Protein AF-A0A166NM04-F1 (afdb_monomer_lite)

Radius of gyration: 24.48 Å; chains: 1; bounding box: 67×48×53 Å

pLDDT: mean 70.07, std 20.93, range [27.73, 93.56]

Secondary structure (DSSP, 8-state):
--HHHHHHHHHHHHHHHHTT----HHHHHHHHHHHHHTTTPPPPPTTHHHHHHHHHHHHHHHHHHHHHHHHHHHHHT--GGGTT---SSS------TT----------S-PPP------------

Sequence (125 aa):
MTIIEEIVILERIIDLIDRGFPLRLNDVRDMADCLLNERDATRVRPRWAENFRALAKDLAIIQGWFTLIQNTIAKYGILDCNIYNFDETRFLIGMLSHAKVVTTSNCRKRPRMKQPGNCEWVSVI

Structure (mmCIF, N/CA/C/O backbone):
data_AF-A0A166NM04-F1
#
_entry.id   AF-A0A166NM04-F1
#
loop_
_atom_site.group_PDB
_atom_site.id
_atom_site.type_symbol
_atom_site.label_atom_id
_atom_site.label_alt_id
_atom_site.label_comp_id
_atom_site.label_asym_id
_atom_site.label_entity_id
_atom_site.label_seq_id
_atom_site.pdbx_PDB_ins_code
_atom_site.Cartn_x
_atom_site.Cartn_y
_atom_site.Cartn_z
_atom_site.occupancy
_atom_site.B_iso_or_equiv
_atom_site.auth_seq_id
_atom_site.auth_comp_id
_atom_site.auth_asym_id
_atom_site.auth_atom_id
_atom_site.pdbx_PDB_model_num
ATOM 1 N N . MET A 1 1 ? 6.025 -0.224 -13.623 1.00 84.12 1 MET A N 1
ATOM 2 C CA . MET A 1 1 ? 5.257 -0.468 -12.396 1.00 84.12 1 MET A CA 1
ATOM 3 C C . MET A 1 1 ? 4.042 0.436 -12.395 1.00 84.12 1 MET A C 1
ATOM 5 O O . MET A 1 1 ? 4.189 1.629 -12.638 1.00 84.12 1 MET A O 1
ATOM 9 N N . THR A 1 2 ? 2.867 -0.146 -12.208 1.00 88.06 2 THR A N 1
ATOM 10 C CA . THR A 1 2 ? 1.562 0.517 -12.127 1.00 88.06 2 THR A CA 1
ATOM 11 C C . THR A 1 2 ? 1.041 0.488 -10.691 1.00 88.06 2 THR A C 1
ATOM 13 O O . THR A 1 2 ? 1.461 -0.348 -9.899 1.00 88.06 2 THR A O 1
ATOM 16 N N . ILE A 1 3 ? 0.084 1.364 -10.369 1.00 81.88 3 ILE A N 1
ATOM 17 C CA . ILE A 1 3 ? -0.525 1.441 -9.028 1.00 81.88 3 ILE A CA 1
ATOM 18 C C . ILE A 1 3 ? -1.168 0.102 -8.624 1.00 81.88 3 ILE A C 1
ATOM 20 O O . ILE A 1 3 ? -1.070 -0.303 -7.472 1.00 81.88 3 ILE A O 1
ATOM 24 N N . ILE A 1 4 ? -1.790 -0.613 -9.569 1.00 86.44 4 ILE A N 1
ATOM 25 C CA . ILE A 1 4 ? -2.421 -1.916 -9.302 1.00 86.44 4 ILE A CA 1
ATOM 26 C C . ILE A 1 4 ? -1.365 -2.965 -8.931 1.00 86.44 4 ILE A C 1
ATOM 28 O O . ILE A 1 4 ? -1.536 -3.678 -7.949 1.00 86.44 4 ILE A O 1
ATOM 32 N N . GLU A 1 5 ? -0.255 -3.036 -9.671 1.00 87.31 5 GLU A N 1
ATOM 33 C CA . GLU A 1 5 ? 0.856 -3.947 -9.353 1.00 87.31 5 GLU A CA 1
ATOM 34 C C . GLU A 1 5 ? 1.464 -3.629 -7.981 1.00 87.31 5 GLU A C 1
ATOM 36 O O . GLU A 1 5 ? 1.758 -4.538 -7.212 1.00 87.31 5 GLU A O 1
ATOM 41 N N . GLU A 1 6 ? 1.600 -2.344 -7.638 1.00 85.88 6 GLU A N 1
ATOM 42 C CA . GLU A 1 6 ? 2.067 -1.925 -6.312 1.00 85.88 6 GLU A CA 1
ATOM 43 C C . GLU A 1 6 ? 1.117 -2.385 -5.200 1.00 85.88 6 GLU A C 1
ATOM 45 O O . GLU A 1 6 ? 1.589 -2.907 -4.192 1.00 85.88 6 GLU A O 1
ATOM 50 N N . ILE A 1 7 ? -0.202 -2.270 -5.393 1.00 85.38 7 ILE A N 1
ATOM 51 C CA . ILE A 1 7 ? -1.207 -2.761 -4.435 1.00 85.38 7 ILE A CA 1
ATOM 52 C C . ILE A 1 7 ? -1.105 -4.279 -4.260 1.00 85.38 7 ILE A C 1
ATOM 54 O O . ILE A 1 7 ? -1.048 -4.750 -3.127 1.00 85.38 7 ILE A O 1
ATOM 58 N N . VAL A 1 8 ? -1.008 -5.040 -5.354 1.00 89.69 8 VAL A N 1
ATOM 59 C CA . VAL A 1 8 ? -0.869 -6.508 -5.303 1.00 89.69 8 VAL A CA 1
ATOM 60 C C . VAL A 1 8 ? 0.385 -6.918 -4.525 1.00 89.69 8 VAL A C 1
ATOM 62 O O . VAL A 1 8 ? 0.344 -7.836 -3.703 1.00 89.69 8 VAL A O 1
ATOM 65 N N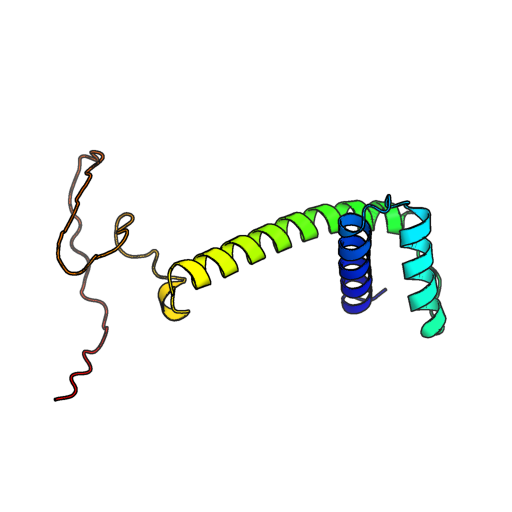 . ILE A 1 9 ? 1.503 -6.216 -4.733 1.00 89.00 9 ILE A N 1
ATOM 66 C CA . ILE A 1 9 ? 2.736 -6.457 -3.975 1.00 89.00 9 ILE A CA 1
ATOM 67 C C . ILE A 1 9 ? 2.525 -6.146 -2.486 1.00 89.00 9 ILE A C 1
ATOM 69 O O . ILE A 1 9 ? 2.980 -6.914 -1.641 1.00 89.00 9 ILE A O 1
ATOM 73 N N . LEU A 1 10 ? 1.829 -5.060 -2.138 1.00 87.19 10 LEU A N 1
ATOM 74 C CA . LEU A 1 10 ? 1.552 -4.711 -0.739 1.00 87.19 10 LEU A CA 1
ATOM 75 C C . LEU A 1 10 ? 0.674 -5.747 -0.039 1.00 87.19 10 LEU A C 1
ATOM 77 O O . LEU A 1 10 ? 1.016 -6.173 1.064 1.00 87.19 10 LEU A O 1
ATOM 81 N N . GLU A 1 11 ? -0.404 -6.193 -0.679 1.00 86.94 11 GLU A N 1
ATOM 82 C CA . GLU A 1 11 ? -1.275 -7.244 -0.140 1.00 86.94 11 GLU A CA 1
ATOM 83 C C . GLU A 1 11 ? -0.494 -8.537 0.102 1.00 86.94 11 GLU A C 1
ATOM 85 O O . GLU A 1 11 ? -0.600 -9.152 1.166 1.00 86.94 11 GLU A O 1
ATOM 90 N N . ARG A 1 12 ? 0.378 -8.910 -0.842 1.00 88.25 12 ARG A N 1
ATOM 91 C CA . ARG A 1 12 ? 1.241 -10.080 -0.688 1.00 88.25 12 ARG A CA 1
ATOM 92 C C . ARG A 1 12 ? 2.235 -9.929 0.462 1.00 88.25 12 ARG A C 1
ATOM 94 O O . ARG A 1 12 ? 2.500 -10.898 1.168 1.00 88.25 12 ARG A O 1
ATOM 101 N N . ILE A 1 13 ? 2.792 -8.739 0.666 1.00 86.38 13 ILE A N 1
ATOM 102 C CA . ILE A 1 13 ? 3.705 -8.471 1.784 1.00 86.38 13 ILE A CA 1
ATOM 103 C C . ILE A 1 13 ? 2.980 -8.583 3.124 1.00 86.38 13 ILE A C 1
ATOM 105 O O . ILE A 1 13 ? 3.537 -9.163 4.054 1.00 86.38 13 ILE A O 1
ATOM 109 N N . ILE A 1 14 ? 1.756 -8.061 3.225 1.00 83.88 14 ILE A N 1
ATOM 110 C CA . ILE A 1 14 ? 0.939 -8.161 4.440 1.00 83.88 14 ILE A CA 1
ATOM 111 C C . ILE A 1 14 ? 0.665 -9.633 4.773 1.00 83.88 14 ILE A C 1
ATOM 113 O O . ILE A 1 14 ? 0.922 -10.041 5.903 1.00 83.88 14 ILE A O 1
ATOM 117 N N . ASP A 1 15 ? 0.254 -10.442 3.789 1.00 86.19 15 ASP A N 1
ATOM 118 C CA . ASP A 1 15 ? 0.071 -11.897 3.946 1.00 86.19 15 ASP A CA 1
ATOM 119 C C . ASP A 1 15 ? 1.351 -12.592 4.441 1.00 86.19 15 ASP A C 1
ATOM 121 O O . ASP A 1 15 ? 1.321 -13.408 5.361 1.00 86.19 15 ASP A O 1
ATOM 125 N N . LEU A 1 16 ? 2.509 -12.249 3.870 1.00 84.50 16 LEU A N 1
ATOM 126 C CA . LEU A 1 16 ? 3.785 -12.839 4.281 1.00 84.50 16 LEU A CA 1
ATOM 127 C C . LEU A 1 16 ? 4.167 -12.469 5.719 1.00 84.50 16 LEU A C 1
ATOM 129 O O . LEU A 1 16 ? 4.651 -13.332 6.454 1.00 84.50 16 LEU A O 1
ATOM 133 N N . ILE A 1 17 ? 3.937 -11.217 6.123 1.00 81.81 17 ILE A N 1
ATOM 134 C CA . ILE A 1 17 ? 4.196 -10.746 7.488 1.00 81.81 17 ILE A CA 1
ATOM 135 C C . ILE A 1 17 ? 3.264 -11.444 8.484 1.00 81.81 17 ILE A C 1
ATOM 137 O O . ILE A 1 17 ? 3.744 -11.914 9.515 1.00 81.81 17 ILE A O 1
ATOM 141 N N . ASP A 1 18 ? 1.970 -11.553 8.173 1.00 84.06 18 ASP A N 1
ATOM 142 C CA . ASP A 1 18 ? 0.977 -12.218 9.030 1.00 84.06 18 ASP A CA 1
ATOM 143 C C . ASP A 1 18 ? 1.314 -13.703 9.242 1.00 84.06 18 ASP A C 1
ATOM 145 O O . ASP A 1 18 ? 1.226 -14.243 10.344 1.00 84.06 18 ASP A O 1
ATOM 149 N N . ARG A 1 19 ? 1.850 -14.349 8.202 1.00 88.44 19 ARG A N 1
ATOM 150 C CA . ARG A 1 19 ? 2.339 -15.734 8.250 1.00 88.44 19 ARG A CA 1
ATOM 151 C C . ARG A 1 19 ? 3.700 -15.896 8.939 1.00 88.44 19 ARG A C 1
ATOM 153 O O . ARG A 1 19 ? 4.199 -17.018 9.031 1.00 88.44 19 ARG A O 1
ATOM 160 N N . GLY A 1 20 ? 4.314 -14.810 9.409 1.00 87.31 20 GLY A N 1
ATOM 161 C CA . GLY A 1 20 ? 5.584 -14.821 10.136 1.00 87.31 20 GLY A CA 1
ATOM 162 C C . GLY A 1 20 ? 6.833 -14.938 9.256 1.00 87.31 20 GLY A C 1
ATOM 163 O O . GLY A 1 20 ? 7.915 -15.226 9.771 1.00 87.31 20 GLY A O 1
ATOM 164 N N . PHE A 1 21 ? 6.723 -14.718 7.942 1.00 83.25 21 PHE A N 1
ATOM 165 C CA . PHE A 1 21 ? 7.883 -14.719 7.052 1.00 83.25 21 PHE A CA 1
ATOM 166 C C . PHE A 1 21 ? 8.598 -13.357 7.076 1.00 83.25 21 PHE A C 1
ATOM 168 O O . PHE A 1 21 ? 7.964 -12.312 6.910 1.00 83.25 21 PHE A O 1
ATOM 175 N N . PRO A 1 22 ? 9.932 -13.328 7.254 1.00 78.94 22 PRO A N 1
ATOM 176 C CA . PRO A 1 22 ? 10.682 -12.079 7.270 1.00 78.94 22 PRO A CA 1
ATOM 177 C C . PRO A 1 22 ? 10.776 -11.473 5.865 1.00 78.94 22 PRO A C 1
ATOM 179 O O . PRO A 1 22 ? 11.284 -12.104 4.942 1.00 78.94 22 PRO A O 1
ATOM 182 N N . LEU A 1 23 ? 10.355 -10.216 5.722 1.00 79.81 23 LEU A N 1
ATOM 183 C CA . LEU A 1 23 ? 10.414 -9.476 4.462 1.00 79.81 23 LEU A CA 1
ATOM 184 C C . LEU A 1 23 ? 11.859 -9.090 4.099 1.00 79.81 23 LEU A C 1
ATOM 186 O O . LEU A 1 23 ? 12.453 -8.234 4.766 1.00 79.81 23 LEU A O 1
ATOM 190 N N . ARG A 1 24 ? 12.420 -9.650 3.018 1.00 85.81 24 ARG A N 1
ATOM 191 C CA . ARG A 1 24 ? 13.709 -9.198 2.463 1.00 85.81 24 ARG A CA 1
ATOM 192 C C . ARG A 1 24 ? 13.483 -8.245 1.291 1.00 85.81 24 ARG A C 1
ATOM 194 O O . ARG A 1 24 ? 12.560 -8.411 0.502 1.00 85.81 24 ARG A O 1
ATOM 201 N N . LEU A 1 25 ? 14.363 -7.250 1.148 1.00 86.00 25 LEU A N 1
ATOM 202 C CA . LEU A 1 25 ? 14.299 -6.285 0.037 1.00 86.00 25 LEU A CA 1
ATOM 203 C C . LEU A 1 25 ? 14.441 -6.959 -1.335 1.00 86.00 25 LEU A C 1
ATOM 205 O O . LEU A 1 25 ? 13.825 -6.507 -2.296 1.00 86.00 25 LEU A O 1
ATOM 209 N N . ASN A 1 26 ? 15.224 -8.040 -1.410 1.00 87.69 26 ASN A N 1
ATOM 210 C CA . ASN A 1 26 ? 15.353 -8.830 -2.632 1.00 87.69 26 ASN A CA 1
ATOM 211 C C . ASN A 1 26 ? 14.032 -9.515 -2.987 1.00 87.69 26 ASN A C 1
ATOM 213 O O . ASN A 1 26 ? 13.619 -9.411 -4.129 1.00 87.69 26 ASN A O 1
ATOM 217 N N . ASP A 1 27 ? 13.315 -10.082 -2.014 1.00 87.12 27 ASP A N 1
ATOM 218 C CA . ASP A 1 27 ? 12.030 -10.744 -2.272 1.00 87.12 27 ASP A CA 1
ATOM 219 C C . ASP A 1 27 ? 11.002 -9.755 -2.848 1.00 87.12 27 ASP A C 1
ATOM 221 O O . ASP A 1 27 ? 10.296 -10.065 -3.802 1.00 87.12 27 ASP A O 1
ATOM 225 N N . VAL A 1 28 ? 10.957 -8.525 -2.319 1.00 88.81 28 VAL A N 1
ATOM 226 C CA . VAL A 1 28 ? 10.082 -7.449 -2.831 1.00 88.81 28 VAL A CA 1
ATOM 227 C C . VAL A 1 28 ? 10.451 -7.061 -4.261 1.00 88.81 28 VAL A C 1
ATOM 229 O O . VAL A 1 28 ? 9.578 -6.815 -5.094 1.00 88.81 28 VAL A O 1
ATOM 232 N N . ARG A 1 29 ? 11.752 -6.998 -4.554 1.00 91.25 29 ARG A N 1
ATOM 233 C CA . ARG A 1 29 ? 12.251 -6.719 -5.899 1.00 91.25 29 ARG A CA 1
ATOM 234 C C . ARG A 1 29 ? 11.920 -7.852 -6.866 1.00 91.25 29 ARG A C 1
ATOM 236 O O . ARG A 1 29 ? 11.500 -7.569 -7.980 1.00 91.25 29 ARG A O 1
ATOM 243 N N . ASP A 1 30 ? 12.079 -9.096 -6.438 1.00 90.44 30 ASP A N 1
ATOM 244 C CA . ASP A 1 30 ? 11.815 -10.272 -7.259 1.00 90.44 30 ASP A CA 1
ATOM 245 C C . ASP A 1 30 ? 10.320 -10.374 -7.582 1.00 90.44 30 ASP A C 1
ATOM 247 O O . ASP A 1 30 ? 9.968 -10.587 -8.735 1.00 90.44 30 ASP A O 1
ATOM 251 N N . MET A 1 31 ? 9.431 -10.105 -6.616 1.00 90.25 31 MET A N 1
ATOM 252 C CA . MET A 1 31 ? 7.981 -10.012 -6.862 1.00 90.25 31 MET A CA 1
ATOM 253 C C . MET A 1 31 ? 7.646 -8.951 -7.916 1.00 90.25 31 MET A C 1
ATOM 255 O O . MET A 1 31 ? 6.848 -9.193 -8.821 1.00 90.25 31 MET A O 1
ATOM 259 N N . ALA A 1 32 ? 8.276 -7.782 -7.814 1.00 91.62 32 ALA A N 1
ATOM 260 C CA . ALA A 1 32 ? 8.109 -6.705 -8.776 1.00 91.62 32 ALA A CA 1
ATOM 261 C C . ALA A 1 32 ? 8.628 -7.072 -10.172 1.00 91.62 32 ALA A C 1
ATOM 263 O O . ALA A 1 32 ? 7.951 -6.825 -11.169 1.00 91.62 32 ALA A O 1
ATOM 264 N N . ASP A 1 33 ? 9.813 -7.674 -10.249 1.00 93.56 33 ASP A N 1
ATOM 265 C CA . ASP A 1 33 ? 10.415 -8.104 -11.507 1.00 93.56 33 ASP A CA 1
ATOM 266 C C . ASP A 1 33 ? 9.618 -9.253 -12.147 1.00 93.56 33 ASP A C 1
ATOM 268 O O . ASP A 1 33 ? 9.485 -9.267 -13.368 1.00 93.56 33 ASP A O 1
ATOM 272 N N . CYS A 1 34 ? 9.020 -10.158 -11.360 1.00 91.19 34 CYS A N 1
ATOM 273 C CA . CYS A 1 34 ? 8.094 -11.185 -11.850 1.00 91.19 34 CYS A CA 1
ATOM 274 C C . CYS A 1 34 ? 6.873 -10.565 -12.543 1.00 91.19 34 CYS A C 1
ATOM 276 O O . CYS A 1 34 ? 6.603 -10.902 -13.693 1.00 91.19 34 CYS A O 1
ATOM 278 N N . LEU A 1 35 ? 6.190 -9.618 -11.890 1.00 91.00 35 LEU A N 1
ATOM 279 C CA . LEU A 1 35 ? 5.013 -8.945 -12.459 1.00 91.00 35 LEU A CA 1
ATOM 280 C C . LEU A 1 35 ? 5.350 -8.150 -13.728 1.00 91.00 35 LEU A C 1
ATOM 282 O O . LEU A 1 35 ? 4.581 -8.132 -14.687 1.00 91.00 35 LEU A O 1
ATOM 286 N N . LEU A 1 36 ? 6.516 -7.499 -13.759 1.00 91.81 36 LEU A N 1
ATOM 287 C CA . LEU A 1 36 ? 6.966 -6.768 -14.944 1.00 91.81 36 LEU A CA 1
ATOM 288 C C . LEU A 1 36 ? 7.322 -7.717 -16.089 1.00 91.81 36 LEU A C 1
ATOM 290 O O . LEU A 1 36 ? 6.975 -7.438 -17.234 1.00 91.81 36 LEU A O 1
ATOM 294 N N . ASN A 1 37 ? 7.960 -8.846 -15.785 1.00 92.31 37 ASN A N 1
ATOM 295 C CA . ASN A 1 37 ? 8.315 -9.852 -16.779 1.00 92.31 37 ASN A CA 1
ATOM 296 C C . ASN A 1 37 ? 7.077 -10.516 -17.401 1.00 92.31 37 ASN A C 1
ATOM 298 O O . ASN A 1 37 ? 7.080 -10.790 -18.593 1.00 92.31 37 ASN A O 1
ATOM 302 N N . GLU A 1 38 ? 5.998 -10.713 -16.638 1.00 90.81 38 GLU A N 1
ATOM 303 C CA . GLU A 1 38 ? 4.712 -11.202 -17.168 1.00 90.81 38 GLU A CA 1
ATOM 304 C C . GLU A 1 38 ? 4.084 -10.266 -18.215 1.00 90.81 38 GLU A C 1
ATOM 306 O O . GLU A 1 38 ? 3.258 -10.698 -19.018 1.00 90.81 38 GLU A O 1
ATOM 311 N N . ARG A 1 39 ? 4.477 -8.988 -18.231 1.00 88.50 39 ARG A N 1
ATOM 312 C CA . ARG A 1 39 ? 3.979 -7.971 -19.168 1.00 88.50 39 ARG A CA 1
ATOM 313 C C . ARG A 1 39 ? 5.023 -7.524 -20.193 1.00 88.50 39 ARG A C 1
ATOM 315 O O . ARG A 1 39 ? 4.840 -6.468 -20.800 1.00 88.50 39 ARG A O 1
ATOM 322 N N . ASP A 1 40 ? 6.118 -8.272 -20.344 1.00 90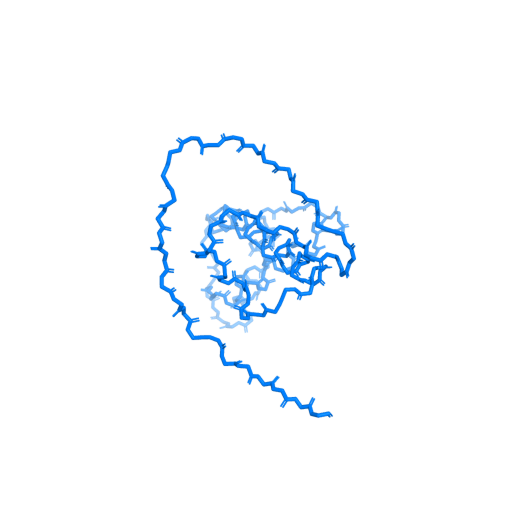.19 40 ASP A N 1
ATOM 323 C CA . ASP A 1 40 ? 7.272 -7.911 -21.182 1.00 90.19 40 ASP A CA 1
ATOM 324 C C . ASP A 1 40 ? 7.828 -6.500 -20.884 1.00 90.19 40 ASP A C 1
ATOM 326 O O . ASP A 1 40 ? 8.301 -5.775 -21.764 1.00 90.19 40 ASP A O 1
ATOM 330 N N . ALA A 1 41 ? 7.769 -6.079 -19.618 1.00 90.62 41 ALA A N 1
ATOM 331 C CA . ALA A 1 41 ? 8.259 -4.785 -19.162 1.00 90.62 41 ALA A CA 1
ATOM 332 C C . ALA A 1 41 ? 9.669 -4.876 -18.559 1.00 90.62 41 ALA A C 1
ATOM 334 O O . ALA A 1 41 ? 10.110 -5.897 -18.031 1.00 90.62 41 ALA A O 1
ATOM 335 N N . THR A 1 42 ? 10.391 -3.755 -18.594 1.00 90.94 42 THR A N 1
ATOM 336 C CA . THR A 1 42 ? 11.730 -3.653 -18.005 1.00 90.94 42 THR A CA 1
ATOM 337 C C . THR A 1 42 ? 11.684 -3.780 -16.483 1.00 90.94 42 THR A C 1
ATOM 339 O O . THR A 1 42 ? 10.829 -3.175 -15.838 1.00 90.94 42 THR A O 1
ATOM 342 N N . ARG A 1 43 ? 12.671 -4.487 -15.918 1.00 90.25 43 ARG A N 1
ATOM 343 C CA . ARG A 1 43 ? 12.897 -4.649 -14.471 1.00 90.25 43 ARG A CA 1
ATOM 344 C C . ARG A 1 43 ? 12.926 -3.334 -13.690 1.00 90.25 43 ARG A C 1
ATOM 346 O O . ARG A 1 43 ? 13.276 -2.273 -14.220 1.00 90.25 43 ARG A O 1
ATOM 353 N N . VAL A 1 44 ? 12.638 -3.416 -12.392 1.00 90.31 44 VAL A N 1
ATOM 354 C CA . VAL A 1 44 ? 12.660 -2.257 -11.496 1.00 90.31 44 VAL A CA 1
ATOM 355 C C . VAL A 1 44 ? 14.070 -1.699 -11.284 1.00 90.31 44 VAL A C 1
ATOM 357 O O . VAL A 1 44 ? 15.090 -2.393 -11.348 1.00 90.31 44 VAL A O 1
ATOM 360 N N . ARG A 1 45 ? 14.131 -0.396 -10.983 1.00 89.56 45 ARG A N 1
ATOM 361 C CA . ARG A 1 45 ? 15.387 0.300 -10.668 1.00 89.56 45 ARG A CA 1
ATOM 362 C C . ARG A 1 45 ? 16.016 -0.250 -9.374 1.00 89.56 45 ARG A C 1
ATOM 364 O O . ARG A 1 45 ? 15.279 -0.631 -8.468 1.00 89.56 45 ARG A O 1
ATOM 371 N N . PRO A 1 46 ? 17.353 -0.193 -9.205 1.00 81.88 46 PRO A N 1
ATOM 372 C CA . PRO A 1 46 ? 18.039 -0.783 -8.047 1.00 81.88 46 PRO A CA 1
ATOM 373 C C . PRO A 1 46 ? 17.539 -0.319 -6.669 1.00 81.88 46 PRO A C 1
ATOM 375 O O . PRO A 1 46 ? 17.496 -1.117 -5.743 1.00 81.88 46 PRO A O 1
ATOM 378 N N . ARG A 1 47 ? 17.126 0.951 -6.537 1.00 87.44 47 ARG A N 1
ATOM 379 C CA . ARG A 1 47 ? 16.602 1.537 -5.284 1.00 87.44 47 ARG A CA 1
ATOM 380 C C . ARG A 1 47 ? 15.079 1.480 -5.156 1.00 87.44 47 ARG A C 1
ATOM 382 O O . ARG A 1 47 ? 14.513 2.060 -4.235 1.00 87.44 47 ARG A O 1
ATOM 389 N N . TRP A 1 48 ? 14.393 0.828 -6.093 1.00 90.25 48 TRP A N 1
ATOM 390 C CA . TRP A 1 48 ? 12.934 0.800 -6.097 1.00 90.25 48 TRP A CA 1
ATOM 391 C C . TRP A 1 48 ? 12.383 0.109 -4.845 1.00 90.25 48 TRP A C 1
ATOM 393 O O . TRP A 1 48 ? 11.520 0.680 -4.194 1.00 90.25 48 TRP A O 1
ATOM 403 N N . ALA A 1 49 ? 12.943 -1.036 -4.437 1.00 87.38 49 ALA A N 1
ATOM 404 C CA . ALA A 1 49 ? 12.483 -1.768 -3.251 1.00 87.38 49 ALA A CA 1
ATOM 405 C C . ALA A 1 49 ? 12.671 -0.978 -1.938 1.00 87.38 49 ALA A C 1
ATOM 407 O O . ALA A 1 49 ? 11.848 -1.077 -1.029 1.00 87.38 49 ALA A O 1
ATOM 408 N N . GLU A 1 50 ? 13.724 -0.160 -1.836 1.00 87.31 50 GLU A N 1
ATOM 409 C CA . GLU A 1 50 ? 13.960 0.718 -0.680 1.00 87.31 50 GLU A CA 1
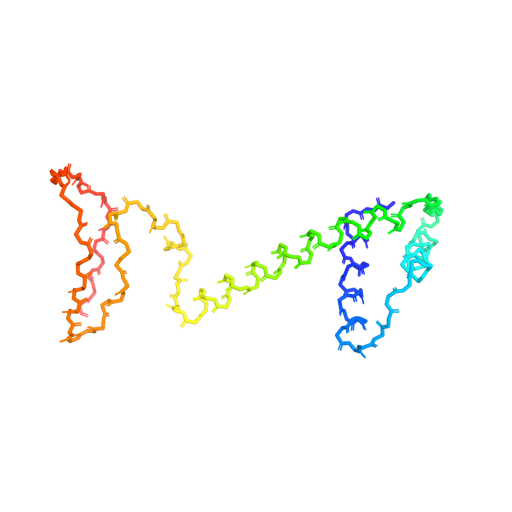ATOM 410 C C . GLU A 1 50 ? 12.902 1.824 -0.594 1.00 87.31 50 GLU A C 1
ATOM 412 O O . GLU A 1 50 ? 12.299 2.026 0.462 1.00 87.31 50 GLU A O 1
ATOM 417 N N . ASN A 1 51 ? 12.636 2.494 -1.721 1.00 86.69 51 ASN A N 1
ATOM 418 C CA . ASN A 1 51 ? 11.605 3.527 -1.818 1.00 86.69 51 ASN A CA 1
ATOM 419 C C . ASN A 1 51 ? 10.210 2.941 -1.579 1.00 86.69 51 ASN A C 1
ATOM 421 O O . ASN A 1 51 ? 9.409 3.509 -0.841 1.00 86.69 51 ASN A O 1
ATOM 425 N N . PHE A 1 52 ? 9.945 1.773 -2.159 1.00 85.81 52 PHE A N 1
ATOM 426 C CA . PHE A 1 52 ? 8.698 1.050 -1.987 1.00 85.81 52 PHE A CA 1
ATOM 427 C C . PHE A 1 52 ? 8.482 0.667 -0.525 1.00 85.81 52 PHE A C 1
ATOM 429 O O . PHE A 1 52 ? 7.402 0.889 -0.002 1.00 85.81 52 PHE A O 1
ATOM 436 N N . ARG A 1 53 ? 9.509 0.189 0.191 1.00 83.69 53 ARG A N 1
ATOM 437 C CA . ARG A 1 53 ? 9.408 -0.096 1.631 1.00 83.69 53 ARG A CA 1
ATOM 438 C C . ARG A 1 53 ? 9.046 1.144 2.453 1.00 83.69 53 ARG A C 1
ATOM 440 O O . ARG A 1 53 ? 8.341 1.008 3.450 1.00 83.69 53 ARG A O 1
ATOM 447 N N . ALA A 1 54 ? 9.559 2.320 2.095 1.00 84.75 54 ALA A N 1
ATOM 448 C CA . ALA A 1 54 ? 9.192 3.561 2.773 1.00 84.75 54 ALA A CA 1
ATOM 449 C C . ALA A 1 54 ? 7.705 3.886 2.550 1.00 84.75 54 ALA A C 1
ATOM 451 O O . ALA A 1 54 ? 6.973 4.041 3.521 1.00 84.75 54 ALA A O 1
ATOM 452 N N . LEU A 1 55 ? 7.247 3.851 1.294 1.00 79.56 55 LEU A N 1
ATOM 453 C CA . LEU A 1 55 ? 5.845 4.084 0.923 1.00 79.56 55 LEU A CA 1
ATOM 454 C C . LEU A 1 55 ? 4.886 3.034 1.515 1.00 79.56 55 LEU A C 1
ATOM 456 O O . LEU A 1 55 ? 3.803 3.367 1.986 1.00 79.56 55 LEU A O 1
ATOM 460 N N . ALA A 1 56 ? 5.298 1.766 1.535 1.00 77.31 56 ALA A N 1
ATOM 461 C CA . ALA A 1 56 ? 4.532 0.638 2.057 1.00 77.31 56 ALA A CA 1
ATOM 462 C C . ALA A 1 56 ? 4.242 0.771 3.553 1.00 77.31 56 ALA A C 1
ATOM 464 O O . ALA A 1 56 ? 3.163 0.399 4.005 1.00 77.31 56 ALA A O 1
ATOM 465 N N . LYS A 1 57 ? 5.193 1.302 4.333 1.00 75.12 57 LYS A N 1
ATOM 466 C CA . LYS A 1 57 ? 4.984 1.564 5.763 1.00 75.12 57 LYS A CA 1
ATOM 467 C C . LYS A 1 57 ? 3.896 2.604 5.976 1.00 75.12 57 LYS A C 1
ATOM 469 O O . LYS A 1 57 ? 3.021 2.391 6.810 1.00 75.12 57 LYS A O 1
ATOM 474 N N . ASP A 1 58 ? 3.940 3.683 5.205 1.00 79.75 58 ASP A N 1
ATOM 475 C CA . ASP A 1 58 ? 2.929 4.731 5.279 1.00 79.75 58 ASP A CA 1
ATOM 476 C C . ASP A 1 58 ? 1.562 4.178 4.864 1.00 79.75 58 ASP A C 1
ATOM 478 O O . ASP A 1 58 ? 0.574 4.386 5.569 1.00 79.75 58 ASP A O 1
ATOM 482 N N . LEU A 1 59 ? 1.502 3.380 3.789 1.00 77.31 59 LEU A N 1
ATOM 483 C CA . LEU A 1 59 ? 0.243 2.789 3.342 1.00 77.31 59 LEU A CA 1
ATOM 484 C C . LEU A 1 59 ? -0.316 1.760 4.330 1.00 77.31 59 LEU A C 1
ATOM 486 O O . LEU A 1 59 ? -1.517 1.770 4.569 1.00 77.31 59 LEU A O 1
ATOM 490 N N . ALA A 1 60 ? 0.517 0.921 4.950 1.00 76.56 60 ALA A N 1
ATOM 491 C CA . ALA A 1 60 ? 0.071 -0.040 5.961 1.00 76.56 60 ALA A CA 1
ATOM 492 C C . ALA A 1 60 ? -0.515 0.662 7.199 1.00 76.56 60 ALA A C 1
ATOM 494 O O . ALA A 1 60 ? -1.533 0.229 7.738 1.00 76.56 60 ALA A O 1
ATOM 495 N N . ILE A 1 61 ? 0.086 1.780 7.625 1.00 77.81 61 ILE A N 1
ATOM 496 C CA . ILE A 1 61 ? -0.450 2.613 8.711 1.00 77.81 61 ILE A CA 1
ATOM 497 C C . ILE A 1 61 ? -1.805 3.200 8.305 1.00 77.81 61 ILE A C 1
ATOM 499 O O . ILE A 1 61 ? -2.766 3.127 9.073 1.00 77.81 61 ILE A O 1
ATOM 503 N N . ILE A 1 62 ? -1.897 3.745 7.091 1.00 75.31 62 ILE A N 1
ATOM 504 C CA . ILE A 1 62 ? -3.130 4.328 6.556 1.00 75.31 62 ILE A CA 1
ATOM 505 C C . ILE A 1 62 ? -4.230 3.260 6.434 1.00 75.31 62 ILE A C 1
ATOM 507 O O . ILE A 1 62 ? -5.350 3.482 6.890 1.00 75.31 62 ILE A O 1
ATOM 511 N N . GLN A 1 63 ? -3.923 2.078 5.897 1.00 81.19 63 GLN A N 1
ATOM 512 C CA . GLN A 1 63 ? -4.851 0.948 5.790 1.00 81.19 63 GLN A CA 1
ATOM 513 C C . GLN A 1 63 ? -5.305 0.440 7.162 1.00 81.19 63 GLN A C 1
ATOM 515 O O . GLN A 1 63 ? -6.496 0.188 7.359 1.00 81.19 63 GLN A O 1
ATOM 520 N N . GLY A 1 64 ? -4.393 0.345 8.134 1.00 81.75 64 GLY A N 1
ATOM 521 C CA . GLY A 1 64 ? -4.739 0.016 9.516 1.00 81.75 64 GLY A CA 1
ATOM 522 C C . GLY A 1 64 ? -5.702 1.039 10.124 1.00 81.75 64 GLY A C 1
ATOM 523 O O . GLY A 1 64 ? -6.669 0.669 10.790 1.00 81.75 64 GLY A O 1
ATOM 524 N N . TRP A 1 65 ? -5.497 2.325 9.833 1.00 80.00 65 TRP A N 1
ATOM 525 C CA . TRP A 1 65 ? -6.387 3.400 10.269 1.00 80.00 65 TRP A CA 1
ATOM 526 C C . TRP A 1 65 ? -7.780 3.304 9.625 1.00 80.00 65 TRP A C 1
ATOM 528 O O . TRP A 1 65 ? -8.788 3.390 10.327 1.00 80.00 65 TRP A O 1
ATOM 538 N N . PHE A 1 66 ? -7.857 3.034 8.317 1.00 79.12 66 PHE A N 1
ATOM 539 C CA . PHE A 1 66 ? -9.132 2.796 7.629 1.00 79.12 66 PHE A CA 1
ATOM 540 C C . PHE A 1 66 ? -9.867 1.567 8.172 1.00 79.12 66 PHE A C 1
ATOM 542 O O . PHE A 1 66 ? -11.073 1.628 8.406 1.00 79.12 66 PHE A O 1
ATOM 549 N N . THR A 1 67 ? -9.142 0.484 8.452 1.00 86.06 67 THR A N 1
ATOM 550 C CA . THR A 1 67 ? -9.704 -0.735 9.053 1.00 86.06 67 THR A CA 1
ATOM 551 C C . THR A 1 67 ? -10.294 -0.445 10.434 1.00 86.06 67 THR A C 1
ATOM 553 O O . THR A 1 67 ? -11.406 -0.867 10.746 1.00 86.06 67 THR A O 1
ATOM 556 N N . LEU A 1 68 ? -9.588 0.331 11.264 1.00 83.25 68 LEU A N 1
ATOM 557 C CA . LEU A 1 68 ? -10.084 0.761 12.573 1.00 83.25 68 LEU A CA 1
ATOM 558 C C . LEU A 1 68 ? -11.387 1.561 12.446 1.00 83.25 68 LEU A C 1
ATOM 560 O O . LEU A 1 68 ? -12.328 1.339 13.213 1.00 83.25 68 LEU A O 1
ATOM 564 N N . ILE A 1 69 ? -11.450 2.478 11.481 1.00 78.81 69 ILE A N 1
ATOM 565 C CA . ILE A 1 69 ? -12.650 3.275 11.215 1.00 78.81 69 ILE A CA 1
ATOM 566 C C . ILE A 1 69 ? -13.807 2.384 10.785 1.00 78.81 69 ILE A C 1
ATOM 568 O O . ILE A 1 69 ? -14.876 2.483 11.378 1.00 78.81 69 ILE A O 1
ATOM 572 N N . GLN A 1 70 ? -13.599 1.479 9.831 1.00 82.50 70 GLN A N 1
ATOM 573 C CA . GLN A 1 70 ? -14.636 0.548 9.381 1.00 82.50 70 GLN A CA 1
ATOM 574 C C . GLN A 1 70 ? -15.146 -0.333 10.527 1.00 82.50 70 GLN A C 1
ATOM 576 O O . GLN A 1 70 ? -16.353 -0.463 10.714 1.00 82.50 70 GLN A O 1
ATOM 581 N N . ASN A 1 71 ? -14.246 -0.852 11.364 1.00 84.81 71 ASN A N 1
ATOM 582 C CA . ASN A 1 71 ? -14.616 -1.613 12.557 1.00 84.81 71 ASN A CA 1
ATOM 583 C C . ASN A 1 71 ? -15.415 -0.771 13.559 1.00 84.81 71 ASN A C 1
ATOM 585 O O . ASN A 1 71 ? -16.337 -1.273 14.194 1.00 84.81 71 ASN A O 1
ATOM 589 N N . THR A 1 72 ? -15.084 0.513 13.705 1.00 80.12 72 THR A N 1
ATOM 590 C CA . THR A 1 72 ? -15.799 1.449 14.586 1.00 80.12 72 THR A CA 1
ATOM 591 C C . THR A 1 72 ? -17.193 1.761 14.042 1.00 80.12 72 THR A C 1
ATOM 593 O O . THR A 1 72 ? -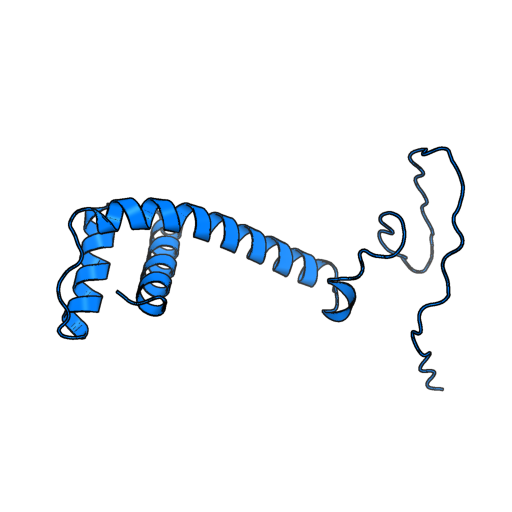18.166 1.713 14.793 1.00 80.12 72 THR A O 1
ATOM 596 N N . ILE A 1 73 ? -17.300 2.011 12.736 1.00 82.25 73 ILE A N 1
ATOM 597 C CA . ILE A 1 73 ? -18.563 2.208 12.019 1.00 82.25 73 ILE A CA 1
ATOM 598 C C . ILE A 1 73 ? -19.460 0.984 12.199 1.00 82.25 73 ILE A C 1
ATOM 600 O O . ILE A 1 73 ? -20.596 1.125 12.646 1.00 82.25 73 ILE A O 1
ATOM 604 N N . ALA A 1 74 ? -18.929 -0.214 11.951 1.00 85.88 74 ALA A N 1
ATOM 605 C CA . ALA A 1 74 ? -19.659 -1.466 12.109 1.00 85.88 74 ALA A CA 1
ATOM 606 C C . ALA A 1 74 ? -20.071 -1.719 13.569 1.00 85.88 74 ALA A C 1
ATOM 608 O O . ALA A 1 74 ? -21.216 -2.075 13.836 1.00 85.88 74 ALA A O 1
ATOM 609 N N . LYS A 1 75 ? -19.167 -1.485 14.531 1.00 87.00 75 LYS A N 1
ATOM 610 C CA . LYS A 1 75 ? -19.421 -1.696 15.965 1.00 87.00 75 LYS A CA 1
ATOM 611 C C . LYS A 1 75 ? -20.543 -0.813 16.505 1.00 87.00 75 LYS A C 1
ATOM 613 O O . LYS A 1 75 ? -21.301 -1.260 17.361 1.00 87.00 75 LYS A O 1
ATOM 618 N N . TYR A 1 76 ? -20.617 0.434 16.051 1.00 82.19 76 TYR A N 1
ATOM 619 C CA . TYR A 1 76 ? -21.601 1.402 16.539 1.00 82.19 76 TYR A CA 1
ATOM 620 C C . TYR A 1 76 ? -22.767 1.629 15.568 1.00 82.19 76 TYR A C 1
ATOM 622 O O . TYR A 1 76 ? -23.609 2.480 15.842 1.00 82.19 76 TYR A O 1
ATOM 630 N N . GLY A 1 77 ? -22.835 0.881 14.461 1.00 82.94 77 GLY A N 1
ATOM 631 C CA . GLY A 1 77 ? -23.892 1.019 13.456 1.00 82.94 77 GLY A CA 1
ATOM 632 C C . GLY A 1 77 ? -23.973 2.428 12.863 1.00 82.94 77 GLY A C 1
ATOM 633 O O . GLY A 1 77 ? -25.067 2.952 12.662 1.00 82.94 77 GLY A O 1
ATOM 634 N N . ILE A 1 78 ? -22.824 3.076 12.644 1.00 77.94 78 ILE A N 1
ATOM 635 C CA . ILE A 1 78 ? -22.770 4.441 12.111 1.00 77.94 78 ILE A CA 1
ATOM 636 C C . ILE A 1 78 ? -23.217 4.386 10.645 1.00 77.94 78 ILE A C 1
ATOM 638 O O . ILE A 1 78 ? -22.524 3.815 9.814 1.00 77.94 78 ILE A O 1
ATOM 642 N N . LEU A 1 79 ? -24.381 4.953 10.316 1.00 74.31 79 LEU A N 1
ATOM 643 C CA . LEU A 1 79 ? -24.782 5.106 8.913 1.00 74.31 79 LEU A CA 1
ATOM 644 C C . LEU A 1 79 ? -23.826 6.046 8.170 1.00 74.31 79 LEU A C 1
ATOM 646 O O . LEU A 1 79 ? -23.334 7.014 8.748 1.00 74.31 79 LEU A O 1
ATOM 650 N N . ASP A 1 80 ? -23.671 5.834 6.864 1.00 67.69 80 ASP A N 1
ATOM 651 C CA . ASP A 1 80 ? -22.834 6.675 6.001 1.00 67.69 80 ASP A CA 1
ATOM 652 C C . ASP A 1 80 ? -23.214 8.165 6.062 1.00 67.69 80 ASP A C 1
ATOM 654 O O . ASP A 1 80 ? -22.341 9.034 6.063 1.00 67.69 80 ASP A O 1
ATOM 658 N N . CYS A 1 81 ? -24.507 8.481 6.221 1.00 65.62 81 CYS A N 1
ATOM 659 C CA . CYS A 1 81 ? -24.987 9.856 6.406 1.00 65.62 81 CYS A CA 1
ATOM 660 C C . CYS A 1 81 ? -24.533 10.505 7.729 1.00 65.62 81 CYS A C 1
ATOM 662 O O . CYS A 1 81 ? -24.532 11.727 7.840 1.00 65.62 81 CYS A O 1
ATOM 664 N N . ASN A 1 82 ? -24.107 9.707 8.711 1.00 64.50 82 ASN A N 1
ATOM 665 C CA . ASN A 1 82 ? -23.625 10.162 10.014 1.00 64.50 82 ASN A CA 1
ATOM 666 C C . ASN A 1 82 ? -22.091 10.249 10.098 1.00 64.50 82 ASN A C 1
ATOM 668 O O . ASN A 1 82 ? -21.579 10.769 11.088 1.00 64.50 82 ASN A O 1
ATOM 672 N N . ILE A 1 83 ? -21.348 9.787 9.081 1.00 66.38 83 ILE A N 1
ATOM 673 C CA . ILE A 1 83 ? -19.871 9.823 9.063 1.00 66.38 83 ILE A CA 1
ATOM 674 C C . ILE A 1 83 ? -19.342 11.263 9.154 1.00 66.38 83 ILE A C 1
ATOM 676 O O . ILE A 1 83 ? -18.316 11.513 9.785 1.00 66.38 83 ILE A O 1
ATOM 680 N N . TYR A 1 84 ? -20.062 12.217 8.563 1.00 60.12 84 TYR A N 1
ATOM 681 C CA . TYR A 1 84 ? -19.674 13.629 8.507 1.00 60.12 84 TYR A CA 1
ATOM 682 C C . TYR A 1 84 ? -20.447 14.527 9.487 1.00 60.12 84 TYR A C 1
ATOM 684 O O . TYR A 1 84 ? -20.343 15.750 9.400 1.00 60.12 84 TYR A O 1
ATOM 692 N N . ASN A 1 85 ? -21.183 13.949 10.444 1.00 61.75 85 ASN A N 1
ATOM 693 C CA . ASN A 1 85 ? -21.973 14.689 11.433 1.00 61.75 85 ASN A CA 1
ATOM 694 C C . ASN A 1 85 ? -21.081 15.225 12.580 1.00 61.75 85 ASN A C 1
ATOM 696 O O . ASN A 1 85 ? -21.151 14.783 13.727 1.00 61.75 85 ASN A O 1
ATOM 700 N N . PHE A 1 86 ? -20.158 16.131 12.236 1.00 53.88 86 PHE A N 1
ATOM 701 C CA . PHE A 1 86 ? -19.228 16.811 13.154 1.00 53.88 86 PHE A CA 1
ATOM 702 C C . PHE A 1 86 ? -19.544 18.315 13.280 1.00 53.88 86 PHE A C 1
ATOM 704 O O . PHE A 1 86 ? -18.662 19.129 13.557 1.00 53.88 86 PHE A O 1
ATOM 711 N N . ASP A 1 87 ? -20.785 18.729 13.033 1.00 52.25 87 ASP A N 1
ATOM 712 C CA . ASP A 1 87 ? -21.186 20.139 12.944 1.00 52.25 87 ASP A CA 1
ATOM 713 C C . ASP A 1 87 ? -22.061 20.629 14.111 1.00 52.25 87 ASP A C 1
ATOM 715 O O . ASP A 1 87 ? -22.171 21.848 14.319 1.00 52.25 87 ASP A O 1
ATOM 719 N N . GLU A 1 88 ? -22.558 19.727 14.963 1.00 40.28 88 GLU A N 1
ATOM 720 C CA . GLU A 1 88 ? -23.365 20.085 16.132 1.00 40.28 88 GLU A CA 1
ATOM 721 C C . GLU A 1 88 ? -22.711 19.721 17.476 1.00 40.28 88 GLU A C 1
ATOM 723 O O . GLU A 1 88 ? -23.020 18.755 18.157 1.00 40.28 88 GLU A O 1
ATOM 728 N N . THR A 1 89 ? -21.824 20.622 17.903 1.00 44.00 89 THR A N 1
ATOM 729 C CA . THR A 1 89 ? -21.652 21.027 19.309 1.00 44.00 89 THR A CA 1
ATOM 730 C C . THR A 1 89 ? -21.400 19.912 20.341 1.00 44.00 89 THR A C 1
ATOM 732 O O . THR A 1 89 ? -22.259 19.625 21.165 1.00 44.00 89 THR A O 1
ATOM 735 N N . ARG A 1 90 ? -20.135 19.472 20.444 1.00 37.47 90 ARG A N 1
ATOM 736 C CA . ARG A 1 90 ? -19.582 18.615 21.524 1.00 37.47 90 ARG A CA 1
ATOM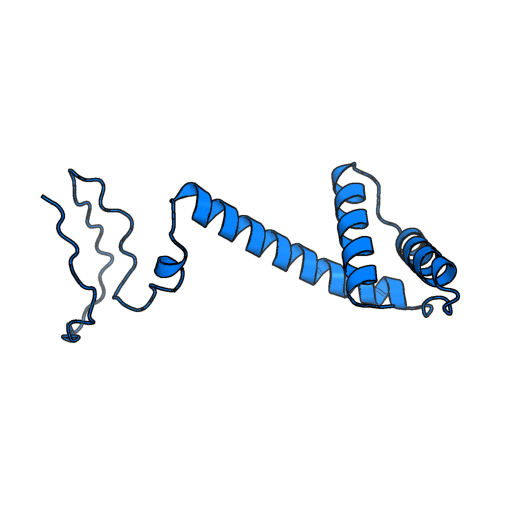 737 C C . ARG A 1 90 ? 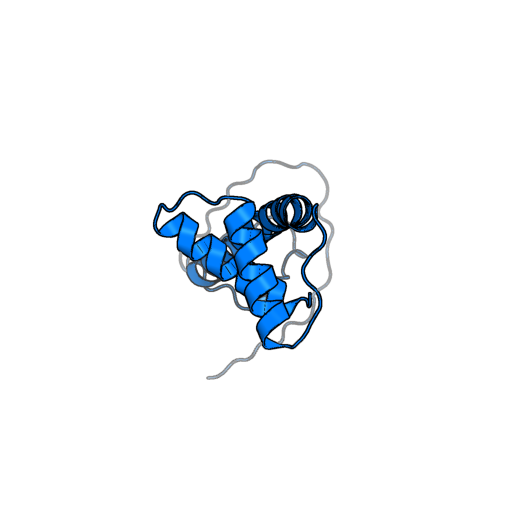-20.126 17.178 21.490 1.00 37.47 90 ARG A C 1
ATOM 739 O O . ARG A 1 90 ? -21.325 16.965 21.530 1.00 37.47 90 ARG A O 1
ATOM 746 N N . PHE A 1 91 ? -19.212 16.203 21.473 1.00 37.69 91 PHE A N 1
ATOM 747 C CA . PHE A 1 91 ? -19.478 14.756 21.475 1.00 37.69 91 PHE A CA 1
ATOM 748 C C . PHE A 1 91 ? -20.730 14.354 22.281 1.00 37.69 91 PHE A C 1
ATOM 750 O O . PHE A 1 91 ? -20.692 14.281 23.509 1.00 37.69 91 PHE A O 1
ATOM 757 N N . LEU A 1 92 ? -21.828 14.061 21.582 1.00 38.72 92 LEU A N 1
ATOM 758 C CA . LEU A 1 92 ? -22.999 13.379 22.125 1.00 38.72 92 LEU A CA 1
ATOM 759 C C . LEU A 1 92 ? -22.829 11.883 21.844 1.00 38.72 92 LEU A C 1
ATOM 761 O O . LEU A 1 92 ? -23.177 11.388 20.777 1.00 38.72 92 LEU A O 1
ATOM 765 N N . ILE A 1 93 ? -22.244 11.161 22.801 1.00 38.44 93 ILE A N 1
ATOM 766 C CA . ILE A 1 93 ? -22.216 9.694 22.784 1.00 38.44 93 ILE A CA 1
ATOM 767 C C . ILE A 1 93 ? -23.585 9.194 23.266 1.00 38.44 93 ILE A C 1
ATOM 769 O O . ILE A 1 93 ? -23.918 9.365 24.432 1.00 38.44 93 ILE A O 1
ATOM 773 N N . GLY A 1 94 ? -24.345 8.577 22.357 1.00 39.81 94 GLY A N 1
ATOM 774 C CA . GLY A 1 94 ? -25.388 7.577 22.624 1.00 39.81 94 GLY A CA 1
ATOM 775 C C . GLY A 1 94 ? -26.581 7.981 23.504 1.00 39.81 94 GLY A C 1
ATOM 776 O O . GLY A 1 94 ? -26.505 7.968 24.729 1.00 39.81 94 GLY A O 1
ATOM 777 N N . MET A 1 95 ? -27.753 8.172 22.890 1.00 33.38 95 MET A N 1
ATOM 778 C CA . MET A 1 95 ? -29.034 7.934 23.568 1.00 33.38 95 MET A CA 1
ATOM 779 C C . MET A 1 95 ? -29.237 6.417 23.716 1.00 33.38 95 MET A C 1
ATOM 781 O O . MET A 1 95 ? -29.660 5.753 22.776 1.00 33.38 95 MET A O 1
ATOM 785 N N . LEU A 1 96 ? -28.960 5.854 24.894 1.00 37.66 96 LEU A N 1
ATOM 786 C CA . LEU A 1 96 ? -29.618 4.612 25.313 1.00 37.66 96 LEU A CA 1
ATOM 787 C C . LEU A 1 96 ? -31.037 4.992 25.743 1.00 37.66 96 LEU A C 1
ATOM 789 O O . LEU A 1 96 ? -31.198 5.885 26.577 1.00 37.66 96 LEU A O 1
ATOM 793 N N . SER A 1 97 ? -32.054 4.352 25.160 1.00 43.53 97 SER A N 1
ATOM 794 C CA . SER A 1 97 ? -33.455 4.810 25.142 1.00 43.53 97 SER A CA 1
ATOM 795 C C . SER A 1 97 ? -34.173 4.921 26.499 1.00 43.53 97 SER A C 1
ATOM 797 O O . SER A 1 97 ? -35.385 5.096 26.511 1.00 43.53 97 SER A O 1
ATOM 799 N N . HIS A 1 98 ? -33.477 4.873 27.638 1.00 37.19 98 HIS A N 1
ATOM 800 C CA . HIS A 1 98 ? -34.088 5.101 28.952 1.00 37.19 98 HIS A CA 1
ATOM 801 C C . HIS A 1 98 ? -33.262 5.909 29.967 1.00 37.19 98 HIS A C 1
ATOM 803 O O . HIS A 1 98 ? -33.791 6.212 31.034 1.00 37.19 98 HIS A O 1
ATOM 809 N N . ALA A 1 99 ? -32.021 6.327 29.681 1.00 32.84 99 ALA A N 1
ATOM 810 C CA . ALA A 1 99 ? -31.267 7.155 30.631 1.00 32.84 99 ALA A CA 1
ATOM 811 C C . ALA A 1 99 ? -30.253 8.079 29.946 1.00 32.84 99 ALA A C 1
ATOM 813 O O . ALA A 1 99 ? -29.303 7.640 29.301 1.00 32.84 99 ALA A O 1
ATOM 814 N N . LYS A 1 100 ? -30.441 9.388 30.138 1.00 44.78 100 LYS A N 1
ATOM 815 C CA . LYS A 1 100 ? -29.524 10.442 29.698 1.00 44.78 100 LYS A CA 1
ATOM 816 C C . LYS A 1 100 ? -28.432 10.625 30.754 1.00 44.78 100 LYS A C 1
ATOM 818 O O . LYS A 1 100 ? -28.701 11.183 31.814 1.00 44.78 100 LYS A O 1
ATOM 823 N N . VAL A 1 101 ? -27.204 10.198 30.467 1.00 36.56 101 VAL A N 1
ATOM 824 C CA . VAL A 1 101 ? -26.044 10.481 31.329 1.00 36.56 101 VAL A CA 1
ATOM 825 C C . VAL A 1 101 ? -25.267 11.647 30.729 1.00 36.56 101 VAL A C 1
ATOM 827 O O . VAL A 1 101 ? -24.703 11.540 29.646 1.00 36.56 101 VAL A O 1
ATOM 830 N N . VAL A 1 102 ? -25.270 12.785 31.426 1.00 40.84 102 VAL A N 1
ATOM 831 C CA . VAL A 1 102 ? -24.526 13.987 31.032 1.00 40.84 102 VAL A CA 1
ATOM 832 C C . VAL A 1 102 ? -23.319 14.133 31.952 1.00 40.84 102 VAL A C 1
ATOM 834 O O . VAL A 1 102 ? -23.471 14.485 33.118 1.00 40.84 102 VAL A O 1
ATOM 837 N N . THR A 1 103 ? -22.112 13.924 31.434 1.00 40.47 103 THR A N 1
ATOM 838 C CA . THR A 1 103 ? -20.872 14.352 32.094 1.00 40.47 103 THR A CA 1
ATOM 839 C C . THR A 1 103 ? -20.403 15.659 31.468 1.00 40.47 103 THR A C 1
ATOM 841 O O . THR A 1 103 ? -19.932 15.712 30.335 1.00 40.47 103 THR A O 1
ATOM 844 N N . THR A 1 104 ? -20.555 16.761 32.201 1.00 41.41 104 THR A N 1
ATOM 845 C CA . THR A 1 104 ? -20.081 18.076 31.762 1.00 41.41 104 THR A CA 1
ATOM 846 C C . THR A 1 104 ? -18.630 18.292 32.195 1.00 41.41 104 THR A C 1
ATOM 848 O O . THR A 1 104 ? -18.376 18.527 33.375 1.00 41.41 104 THR A O 1
ATOM 851 N N . SER A 1 105 ? -17.673 18.310 31.264 1.00 44.38 105 SER A N 1
ATOM 852 C CA . SER A 1 105 ? -16.380 18.965 31.507 1.00 44.38 105 SER A CA 1
ATOM 853 C C . SER A 1 105 ? -16.499 20.445 31.123 1.00 44.38 105 SER A C 1
ATOM 855 O O . SER A 1 105 ? -16.583 20.802 29.948 1.00 44.38 105 SER A O 1
ATOM 857 N N . ASN A 1 106 ? -16.590 21.291 32.149 1.00 42.31 106 ASN A N 1
ATOM 858 C CA . ASN A 1 106 ? -16.754 22.747 32.120 1.00 42.31 106 ASN A CA 1
ATOM 859 C C . ASN A 1 106 ? -16.044 23.471 30.955 1.00 42.31 106 ASN A C 1
ATOM 861 O O . ASN A 1 106 ? -14.820 23.464 30.882 1.00 42.31 106 ASN A O 1
ATOM 865 N N . CYS A 1 107 ? -16.786 24.235 30.145 1.00 43.50 107 CYS A N 1
ATOM 866 C CA . CYS A 1 107 ? -16.229 25.340 29.354 1.00 43.50 107 CYS A CA 1
ATOM 867 C C . CYS A 1 107 ? -17.162 26.557 29.424 1.00 43.50 107 CYS A C 1
ATOM 869 O O . CYS A 1 107 ? -18.225 26.605 28.801 1.00 43.50 107 CYS A O 1
ATOM 871 N N . ARG A 1 108 ? -16.744 27.551 30.217 1.00 51.59 108 ARG A N 1
ATOM 872 C CA . ARG A 1 108 ? -17.385 28.860 30.364 1.00 51.59 108 ARG A CA 1
ATOM 873 C C . ARG A 1 108 ? -17.218 29.674 29.076 1.00 51.59 108 ARG A C 1
ATOM 875 O O . ARG A 1 108 ? -16.096 30.049 28.755 1.00 51.59 108 ARG A O 1
ATOM 882 N N . LYS A 1 109 ? -18.345 30.018 28.441 1.00 42.03 109 LYS A N 1
ATOM 883 C CA . LYS A 1 109 ? -18.736 31.347 27.904 1.00 42.03 109 LYS A CA 1
ATOM 884 C C . LYS A 1 109 ? -19.586 31.214 26.626 1.00 42.03 109 LYS A C 1
ATOM 886 O O . LYS A 1 109 ? -19.099 30.783 25.592 1.00 42.03 109 LYS A O 1
ATOM 891 N N . ARG A 1 110 ? -20.833 31.698 26.755 1.00 48.47 110 ARG A N 1
ATOM 892 C CA . ARG A 1 110 ? -21.853 32.055 25.743 1.00 48.47 110 ARG A CA 1
ATOM 893 C C . ARG A 1 110 ? -22.390 30.935 24.828 1.00 48.47 110 ARG A C 1
ATOM 895 O O . ARG A 1 110 ? -21.673 30.488 23.939 1.00 48.47 110 ARG A O 1
ATOM 902 N N . PRO A 1 111 ? -23.678 30.556 24.949 1.00 44.84 111 PRO A N 1
ATOM 903 C CA . PRO A 1 111 ? -24.336 29.777 23.907 1.00 44.84 111 PRO A CA 1
ATOM 904 C C . PRO A 1 111 ? -24.571 30.670 22.678 1.00 44.84 111 PRO A C 1
ATOM 906 O O . PRO A 1 111 ? -25.126 31.763 22.794 1.00 44.84 111 PRO A O 1
ATOM 909 N N . ARG A 1 112 ? -24.125 30.224 21.498 1.00 42.97 112 ARG A N 1
ATOM 910 C CA . ARG A 1 112 ? -24.615 30.759 20.223 1.00 42.97 112 ARG A CA 1
ATOM 911 C C . ARG A 1 112 ? -25.812 29.918 19.795 1.00 42.97 112 ARG A C 1
ATOM 913 O O . ARG A 1 112 ? -25.716 28.697 19.761 1.00 42.97 112 ARG A O 1
ATOM 920 N N . MET A 1 113 ? -26.913 30.587 19.478 1.00 42.09 113 MET A N 1
ATOM 921 C CA . MET A 1 113 ? -28.074 29.992 18.822 1.00 42.09 113 MET A CA 1
ATOM 922 C C . MET A 1 113 ? -27.674 29.667 17.374 1.00 42.09 113 MET A C 1
ATOM 924 O O . MET A 1 113 ? -27.185 30.556 16.674 1.00 42.09 113 MET A O 1
ATOM 928 N N . LYS A 1 114 ? -27.822 28.412 16.940 1.00 41.00 114 LYS A N 1
ATOM 929 C CA . LYS A 1 114 ? -27.703 28.016 15.528 1.00 41.00 114 LYS A CA 1
ATOM 930 C C . LYS A 1 114 ? -29.073 27.575 15.011 1.00 41.00 114 LYS A C 1
ATOM 932 O O . LYS A 1 114 ? -29.895 27.078 15.773 1.00 41.00 114 LYS A O 1
ATOM 937 N N . GLN A 1 115 ? -29.308 27.891 13.742 1.00 37.41 115 GLN A N 1
ATOM 938 C CA . GLN A 1 115 ? -30.565 27.733 13.014 1.00 37.41 115 GLN A CA 1
ATOM 939 C C . GLN A 1 115 ? -30.937 26.257 12.805 1.00 37.41 115 GLN A C 1
ATOM 941 O O . GLN A 1 115 ? -30.032 25.428 12.751 1.00 37.41 115 GLN A O 1
ATOM 946 N N . PRO A 1 116 ? -32.234 25.937 12.646 1.00 41.66 116 PRO A N 1
ATOM 947 C CA . PRO A 1 116 ? -32.677 24.583 12.349 1.00 41.66 116 PRO A CA 1
ATOM 948 C C . PRO A 1 116 ? -32.262 24.213 10.919 1.00 41.66 116 PRO A C 1
ATOM 950 O O . PRO A 1 116 ? -32.733 24.814 9.955 1.00 41.66 116 PRO A O 1
ATOM 953 N N . GLY A 1 117 ? -31.348 23.253 10.784 1.00 38.38 117 GLY A N 1
ATOM 954 C CA . GLY A 1 117 ? -31.055 22.596 9.513 1.00 38.38 117 GLY A CA 1
ATOM 955 C C . GLY A 1 117 ? -32.089 21.504 9.244 1.00 38.38 117 GLY A C 1
ATOM 956 O O . GLY A 1 117 ? -32.375 20.694 10.121 1.00 38.38 117 GLY A O 1
ATOM 957 N N . ASN A 1 118 ? -32.675 21.521 8.047 1.00 46.34 118 ASN A N 1
ATOM 958 C CA . ASN A 1 118 ? -33.697 20.587 7.577 1.00 46.34 118 ASN A CA 1
ATOM 959 C C . ASN A 1 118 ? -33.262 19.115 7.692 1.00 46.34 118 ASN A C 1
ATOM 961 O O . ASN A 1 118 ? -32.459 18.652 6.886 1.00 46.34 118 ASN A O 1
ATOM 965 N N . CYS A 1 119 ? -33.899 18.366 8.592 1.00 50.16 119 CYS A N 1
ATOM 966 C CA . CYS A 1 119 ? -34.058 16.919 8.474 1.00 50.16 119 CYS A CA 1
ATOM 967 C C . CYS A 1 119 ? -35.555 16.620 8.591 1.00 50.16 119 CYS A C 1
ATOM 969 O O . CYS A 1 119 ? -36.165 16.815 9.644 1.00 50.16 119 CYS A O 1
ATOM 971 N N . GLU A 1 120 ? -36.156 16.252 7.464 1.00 38.22 120 GLU A N 1
ATOM 972 C CA . GLU A 1 120 ? -37.581 15.967 7.325 1.00 38.22 120 GLU A CA 1
ATOM 973 C C . GLU A 1 120 ? -37.987 14.756 8.179 1.00 38.22 120 GLU A C 1
ATOM 975 O O . GLU A 1 120 ? -37.293 13.740 8.229 1.00 38.22 120 GLU A O 1
ATOM 980 N N . TRP A 1 121 ? -39.129 14.862 8.857 1.00 34.75 121 TRP A N 1
ATOM 981 C CA . TRP A 1 121 ? -39.714 13.767 9.622 1.00 34.75 121 TRP A CA 1
ATOM 982 C C . TRP A 1 121 ? -40.525 12.871 8.686 1.00 34.75 121 TRP A C 1
ATOM 984 O O . TRP A 1 121 ? -41.559 13.290 8.171 1.00 34.75 121 TRP A O 1
ATOM 994 N N . VAL A 1 122 ? -40.106 11.617 8.517 1.00 30.00 122 VAL A N 1
ATOM 995 C CA . VAL A 1 122 ? -40.993 10.562 8.015 1.00 30.00 122 VAL A CA 1
ATOM 996 C C . VAL A 1 122 ? -41.698 9.947 9.218 1.00 30.00 122 VAL A C 1
ATOM 998 O O . VAL A 1 122 ? -41.072 9.312 10.061 1.00 30.00 122 VAL A O 1
ATOM 1001 N N . SER A 1 123 ? -43.009 10.156 9.310 1.00 38.97 123 SER A N 1
ATOM 1002 C CA . SER A 1 123 ? -43.898 9.346 10.146 1.00 38.97 123 SER A CA 1
ATOM 1003 C C . SER A 1 123 ? -44.562 8.297 9.261 1.00 38.97 123 SER A C 1
ATOM 1005 O O . SER A 1 123 ? -45.108 8.644 8.215 1.00 38.97 123 SER A O 1
ATOM 1007 N N . VAL A 1 124 ? -44.548 7.034 9.681 1.00 27.73 124 VAL A N 1
ATOM 1008 C CA . VAL A 1 124 ? -45.474 6.014 9.176 1.00 27.73 124 VAL A CA 1
ATOM 1009 C C . VAL A 1 124 ? -46.226 5.452 10.381 1.00 27.73 124 VAL A C 1
ATOM 1011 O O . VAL A 1 124 ? -45.635 5.259 11.442 1.00 27.73 124 VAL A O 1
ATOM 1014 N N . ILE A 1 125 ? -47.538 5.335 10.182 1.00 46.25 125 ILE A N 1
ATOM 1015 C CA . ILE A 1 125 ? -48.628 5.057 11.128 1.00 46.25 125 ILE A CA 1
ATOM 1016 C C . ILE A 1 125 ? -48.490 3.670 11.760 1.00 46.25 125 ILE A C 1
ATOM 1018 O O . ILE A 1 125 ? -48.117 2.735 11.015 1.00 46.25 125 ILE A O 1
#

Organism: NCBI:txid708197

Foldseek 3Di:
DDPVLLVVLLVVVVVCVVVVHDDDLVVSQVSQQVVQVVVVHDGDDPCPSVVSVVVSVVVVVVVVVVVVVVVVCVVVVPDPVNPPVPPDDDDDPDDPPPDDDDDDPDDDDDDDDDDDDDDDDDDDD